Pr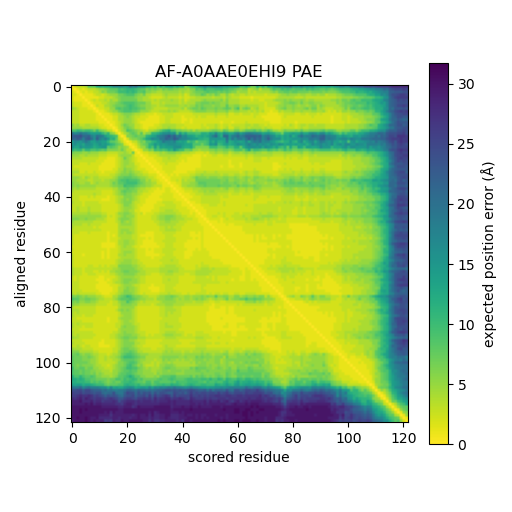otein AF-A0AAE0EHI9-F1 (afdb_monomer)

pLDDT: mean 86.6, std 14.4, range [37.97, 98.31]

Organism: NCBI:txid43782

Structure (mmCIF, N/CA/C/O backbone):
data_AF-A0AAE0EHI9-F1
#
_entry.id   AF-A0AAE0EHI9-F1
#
loop_
_atom_site.group_PDB
_atom_site.id
_atom_site.type_symbol
_atom_site.label_atom_id
_atom_site.label_alt_id
_atom_site.label_comp_id
_atom_site.label_asym_id
_atom_site.label_entity_id
_atom_site.label_seq_id
_atom_site.pdbx_PDB_ins_code
_atom_site.Cartn_x
_atom_site.Cartn_y
_atom_site.Cartn_z
_atom_site.occupancy
_atom_site.B_iso_or_equiv
_atom_site.auth_seq_id
_atom_site.auth_comp_id
_atom_site.auth_asym_id
_atom_site.auth_atom_id
_atom_site.pdbx_PDB_model_num
ATOM 1 N N . MET A 1 1 ? -1.741 13.676 11.399 1.00 75.56 1 MET A N 1
ATOM 2 C CA . MET A 1 1 ? -1.379 12.341 10.872 1.00 75.56 1 MET A CA 1
ATOM 3 C C . MET A 1 1 ? -2.024 11.181 11.626 1.00 75.56 1 MET A C 1
ATOM 5 O O . MET A 1 1 ? -3.010 10.694 11.108 1.00 75.56 1 MET A O 1
ATOM 9 N N . ILE A 1 2 ? -1.576 10.745 12.818 1.00 83.00 2 ILE A N 1
ATOM 10 C CA . ILE A 1 2 ? -2.203 9.587 13.515 1.00 83.00 2 ILE A CA 1
ATOM 11 C C . ILE A 1 2 ? -3.674 9.843 13.871 1.00 83.00 2 ILE A C 1
ATOM 13 O O . ILE A 1 2 ? -4.517 8.983 13.646 1.00 83.00 2 ILE A O 1
ATOM 17 N N . ILE A 1 3 ? -3.993 11.031 14.396 1.00 85.25 3 ILE A N 1
ATOM 18 C CA . ILE A 1 3 ? -5.370 11.398 14.771 1.00 85.25 3 ILE A CA 1
ATOM 19 C C . ILE A 1 3 ? -6.273 11.454 13.531 1.00 85.25 3 ILE A C 1
ATOM 21 O O . ILE A 1 3 ? -7.354 10.875 13.527 1.00 85.25 3 ILE A O 1
ATOM 25 N N . GLU A 1 4 ? -5.801 12.100 12.463 1.00 85.38 4 GLU A N 1
ATOM 26 C CA . GLU A 1 4 ? -6.530 12.209 11.193 1.00 85.38 4 GLU A CA 1
ATOM 27 C C . GLU A 1 4 ? -6.733 10.840 10.548 1.00 85.38 4 GLU A C 1
ATOM 29 O O . GLU A 1 4 ? -7.850 10.493 10.190 1.00 85.38 4 GLU A O 1
ATOM 34 N N . TYR A 1 5 ? -5.686 10.020 10.461 1.00 90.12 5 TYR A N 1
ATOM 35 C CA . TYR A 1 5 ? -5.815 8.654 9.969 1.00 90.12 5 TYR A CA 1
ATOM 36 C C . TYR A 1 5 ? -6.790 7.855 10.843 1.00 90.12 5 TYR A C 1
ATOM 38 O O . TYR A 1 5 ? -7.685 7.195 10.334 1.00 90.12 5 TYR A O 1
ATOM 46 N N . GLY A 1 6 ? -6.722 8.002 12.168 1.00 88.75 6 GLY A N 1
ATOM 47 C CA . GLY A 1 6 ? -7.683 7.406 13.093 1.00 88.75 6 GLY A CA 1
ATOM 48 C C . GLY A 1 6 ? -9.145 7.735 12.765 1.00 88.75 6 GLY A C 1
ATOM 49 O O . GLY A 1 6 ? -10.008 6.885 12.982 1.00 88.75 6 GLY A O 1
ATOM 50 N N . GLN A 1 7 ? -9.422 8.911 12.205 1.00 87.25 7 GLN A N 1
ATOM 51 C CA . GLN A 1 7 ? -10.760 9.345 11.797 1.00 87.25 7 GLN A CA 1
ATOM 52 C C . GLN A 1 7 ? -11.104 9.005 10.339 1.00 87.25 7 GLN A C 1
ATOM 54 O O . GLN A 1 7 ? -12.279 8.829 10.042 1.00 87.25 7 GLN A O 1
ATOM 59 N N . PHE A 1 8 ? -10.107 8.893 9.455 1.00 86.75 8 PHE A N 1
ATOM 60 C CA . PHE A 1 8 ? -10.295 8.820 7.997 1.00 86.75 8 PHE A CA 1
ATOM 61 C C . PHE A 1 8 ? -9.565 7.641 7.322 1.00 86.75 8 PHE A C 1
ATOM 63 O O . PHE A 1 8 ? -9.241 7.689 6.139 1.00 86.75 8 PHE A O 1
ATOM 70 N N . TYR A 1 9 ? -9.290 6.571 8.067 1.00 86.75 9 TYR A N 1
ATOM 71 C CA . TYR A 1 9 ? -8.649 5.341 7.580 1.00 86.75 9 TYR A CA 1
ATOM 72 C C . TYR A 1 9 ? -9.522 4.493 6.638 1.00 86.75 9 TYR A C 1
ATOM 74 O O . TYR A 1 9 ? -9.044 3.490 6.117 1.00 86.75 9 TYR A O 1
ATOM 82 N N . ASP A 1 10 ? -10.799 4.828 6.434 1.00 90.19 10 ASP A N 1
ATOM 83 C CA . ASP A 1 10 ? -11.723 3.977 5.673 1.00 90.19 10 ASP A CA 1
ATOM 84 C C . ASP A 1 10 ? -11.240 3.711 4.243 1.00 90.19 10 ASP A C 1
ATOM 86 O O . ASP A 1 10 ? -11.352 2.592 3.741 1.00 90.19 10 ASP A O 1
ATOM 90 N N . VAL A 1 11 ? -10.679 4.736 3.602 1.00 92.31 11 VAL A N 1
ATOM 91 C CA . VAL A 1 11 ? -10.178 4.664 2.233 1.00 92.31 11 VAL A CA 1
ATOM 92 C C . VAL A 1 11 ? -8.762 5.208 2.174 1.00 92.31 11 VAL A C 1
ATOM 94 O O . VAL A 1 11 ? -8.512 6.374 2.486 1.00 92.31 11 VAL A O 1
ATOM 97 N N . LEU A 1 12 ? -7.851 4.362 1.707 1.00 95.31 12 LEU A N 1
ATOM 98 C CA . LEU A 1 12 ? -6.451 4.691 1.504 1.00 95.31 12 LEU A CA 1
ATOM 99 C C . LEU A 1 12 ? -6.079 4.457 0.040 1.00 95.31 12 LEU A C 1
ATOM 101 O O . LEU A 1 12 ? -6.431 3.439 -0.542 1.00 95.31 12 LEU A O 1
ATOM 105 N N . SER A 1 13 ? -5.356 5.387 -0.562 1.00 95.31 13 SER A N 1
ATOM 106 C CA . SER A 1 13 ? -4.672 5.192 -1.834 1.00 95.31 13 SER A CA 1
ATOM 107 C C . SER A 1 13 ? -3.186 5.049 -1.550 1.00 95.31 13 SER A C 1
ATOM 109 O O . SER A 1 13 ? -2.616 5.824 -0.781 1.00 95.31 13 SER A O 1
ATOM 111 N N . PHE A 1 14 ? -2.565 4.063 -2.169 1.00 95.62 14 PHE A N 1
ATOM 112 C CA . PHE A 1 14 ? -1.140 3.814 -2.084 1.00 95.62 14 PHE A CA 1
ATOM 113 C C . PHE A 1 14 ? -0.571 3.722 -3.491 1.00 95.62 14 PHE A C 1
ATOM 115 O O . PHE A 1 14 ? -1.185 3.116 -4.366 1.00 95.62 14 PHE A O 1
ATOM 122 N N . ASP A 1 15 ? 0.573 4.355 -3.699 1.00 92.81 15 ASP A N 1
ATOM 123 C CA . ASP A 1 15 ? 1.252 4.343 -4.986 1.00 92.81 15 ASP A CA 1
ATOM 124 C C . ASP A 1 15 ? 2.763 4.419 -4.788 1.00 92.81 15 ASP A C 1
ATOM 126 O O . ASP A 1 15 ? 3.238 5.086 -3.857 1.00 92.81 15 ASP A O 1
ATOM 130 N N . THR A 1 16 ? 3.510 3.765 -5.672 1.00 91.88 16 THR A N 1
ATOM 131 C CA . THR A 1 16 ? 4.954 3.946 -5.785 1.00 91.88 16 THR A CA 1
ATOM 132 C C . THR A 1 16 ? 5.271 4.728 -7.045 1.00 91.88 16 THR A C 1
ATOM 134 O O . THR A 1 16 ? 4.840 4.439 -8.154 1.00 91.88 16 THR A O 1
ATOM 137 N N . THR A 1 17 ? 6.064 5.775 -6.872 1.00 83.75 17 THR A N 1
ATOM 138 C CA . THR A 1 17 ? 6.548 6.581 -7.985 1.00 83.75 17 THR A CA 1
ATOM 139 C C . THR A 1 17 ? 7.986 6.184 -8.281 1.00 83.75 17 THR A C 1
ATOM 141 O O . THR A 1 17 ? 8.877 6.286 -7.433 1.00 83.75 17 THR A O 1
ATOM 144 N N . TYR A 1 18 ? 8.208 5.686 -9.496 1.00 66.31 18 TYR A N 1
ATOM 145 C CA . TYR A 1 18 ? 9.517 5.236 -9.955 1.00 66.31 18 TYR A CA 1
ATOM 146 C C . TYR A 1 18 ? 10.395 6.426 -10.397 1.00 66.31 18 TYR A C 1
ATOM 148 O O . TYR A 1 18 ? 9.919 7.358 -11.048 1.00 66.31 18 TYR A O 1
ATOM 156 N N . LYS A 1 19 ? 11.707 6.353 -10.114 1.00 62.00 19 LYS A N 1
ATOM 157 C CA . LYS A 1 19 ? 12.780 7.242 -10.629 1.00 62.00 19 LYS A CA 1
ATOM 158 C C . LYS A 1 19 ? 12.817 8.697 -10.138 1.00 62.00 19 LYS A C 1
ATOM 160 O O . LYS A 1 19 ? 13.070 9.607 -10.929 1.00 62.00 19 LYS A O 1
ATOM 165 N N . ILE A 1 20 ? 12.651 8.954 -8.843 1.00 62.97 20 ILE A N 1
ATOM 166 C CA . ILE A 1 20 ? 12.826 10.332 -8.333 1.00 62.97 20 ILE A CA 1
ATOM 167 C C . ILE A 1 20 ? 14.313 10.705 -8.161 1.00 62.97 20 ILE A C 1
ATOM 169 O O . ILE A 1 20 ? 14.671 11.882 -8.184 1.00 62.97 20 ILE A O 1
ATOM 173 N N . ASN A 1 21 ? 15.208 9.723 -8.007 1.00 64.19 21 ASN A N 1
ATOM 174 C CA . ASN A 1 21 ? 16.628 9.959 -7.737 1.00 64.19 21 ASN A CA 1
ATOM 175 C C . ASN A 1 21 ? 17.559 9.233 -8.728 1.00 64.19 21 ASN A C 1
ATOM 177 O O . ASN A 1 21 ? 17.133 8.370 -9.493 1.00 64.19 21 ASN A O 1
ATOM 181 N N . LYS A 1 22 ? 18.853 9.594 -8.712 1.00 72.25 22 LYS A N 1
ATOM 182 C CA . LYS A 1 22 ? 19.892 8.996 -9.580 1.00 72.25 22 LYS A CA 1
ATOM 183 C C . LYS A 1 22 ? 20.032 7.480 -9.400 1.00 72.25 22 LYS A C 1
ATOM 185 O O . LYS A 1 22 ? 20.453 6.798 -10.326 1.00 72.25 22 LYS A O 1
ATOM 190 N N . GLU A 1 23 ? 19.640 6.988 -8.230 1.00 72.88 23 GLU A N 1
ATOM 191 C CA . GLU A 1 23 ? 19.704 5.581 -7.834 1.00 72.88 23 GLU A CA 1
ATOM 192 C C . GLU A 1 23 ? 18.448 4.788 -8.244 1.00 72.88 23 GLU A C 1
ATOM 194 O O . GLU A 1 23 ? 18.379 3.584 -8.022 1.00 72.88 23 GLU A O 1
ATOM 199 N N . ASN A 1 24 ? 17.460 5.441 -8.872 1.00 77.75 24 ASN A N 1
ATOM 200 C CA . ASN A 1 24 ? 16.174 4.869 -9.287 1.00 77.75 24 ASN A CA 1
ATOM 201 C C . ASN A 1 24 ? 15.368 4.204 -8.157 1.00 77.75 24 ASN A C 1
ATOM 203 O O . ASN A 1 24 ? 14.614 3.265 -8.409 1.00 77.75 24 ASN A O 1
ATOM 207 N N . TRP A 1 25 ? 15.488 4.702 -6.928 1.00 88.06 25 TRP A N 1
ATOM 208 C CA . TRP A 1 25 ? 14.733 4.184 -5.789 1.00 88.06 25 TRP A CA 1
ATOM 209 C C . TRP A 1 25 ? 13.249 4.564 -5.866 1.00 88.06 25 TRP A C 1
ATOM 211 O O . TRP A 1 25 ? 12.939 5.738 -6.119 1.00 88.06 25 TRP A O 1
ATOM 221 N N . PRO A 1 26 ? 12.332 3.605 -5.638 1.00 90.31 26 PRO A N 1
ATOM 222 C CA . PRO A 1 26 ? 10.907 3.886 -5.557 1.00 90.31 26 PRO A CA 1
ATOM 223 C C . PRO A 1 26 ? 10.578 4.774 -4.359 1.00 90.31 26 PRO A C 1
ATOM 225 O O . PRO A 1 26 ? 11.080 4.575 -3.248 1.00 90.31 26 PRO A O 1
ATOM 228 N N . PHE A 1 27 ? 9.689 5.740 -4.566 1.00 92.25 27 PHE A N 1
ATOM 229 C CA . PHE A 1 27 ? 9.112 6.522 -3.480 1.00 92.25 27 PHE A CA 1
ATOM 230 C C . PHE A 1 27 ? 7.634 6.188 -3.330 1.00 92.25 27 PHE A C 1
ATOM 232 O O . PHE A 1 27 ? 6.825 6.448 -4.222 1.00 92.25 27 PHE A O 1
ATOM 239 N N . ALA A 1 28 ? 7.304 5.608 -2.187 1.00 94.19 28 ALA A N 1
ATOM 240 C CA . ALA A 1 28 ? 5.980 5.151 -1.833 1.00 94.19 28 ALA A CA 1
ATOM 241 C C . ALA A 1 28 ? 5.219 6.235 -1.068 1.00 94.19 28 ALA A C 1
ATOM 243 O O . ALA A 1 28 ? 5.751 6.830 -0.123 1.00 94.19 28 ALA A O 1
ATOM 244 N N . VAL A 1 29 ? 3.964 6.475 -1.439 1.00 95.19 29 VAL A N 1
ATOM 245 C CA . VAL A 1 29 ? 3.122 7.504 -0.821 1.00 95.19 29 VAL A CA 1
ATOM 246 C C . VAL A 1 29 ? 1.782 6.913 -0.412 1.00 95.19 29 VAL A C 1
ATOM 248 O O . VAL A 1 29 ? 1.103 6.254 -1.192 1.00 95.19 29 VAL A O 1
ATOM 251 N N . PHE A 1 30 ? 1.389 7.194 0.828 1.00 95.44 30 PHE A N 1
ATOM 252 C CA . PHE A 1 30 ? 0.096 6.845 1.401 1.00 95.44 30 PHE A CA 1
ATOM 253 C C . PHE A 1 30 ? -0.773 8.093 1.459 1.00 95.44 30 PHE A C 1
ATOM 255 O O . PHE A 1 30 ? -0.427 9.068 2.132 1.00 95.44 30 PHE A O 1
ATOM 262 N N . VAL A 1 31 ? -1.908 8.060 0.774 1.00 94.31 31 VAL A N 1
ATOM 263 C CA . VAL A 1 31 ? -2.785 9.210 0.562 1.00 94.31 31 VAL A CA 1
ATOM 264 C C . VAL A 1 31 ? -4.213 8.853 0.945 1.00 94.31 31 VAL A C 1
ATOM 266 O O . VAL A 1 31 ? -4.709 7.795 0.583 1.00 94.31 31 VAL A O 1
ATOM 269 N N . GLY A 1 32 ? -4.909 9.742 1.640 1.00 93.38 32 GLY A N 1
ATOM 270 C CA . GLY A 1 32 ? -6.339 9.614 1.900 1.00 93.38 32 GLY A CA 1
ATOM 271 C C . GLY A 1 32 ? -7.097 10.906 1.644 1.00 93.38 32 GLY A C 1
ATOM 272 O O . GLY A 1 32 ? -6.607 11.828 0.985 1.00 93.38 32 GLY A O 1
ATOM 273 N N . ARG A 1 33 ? -8.314 10.964 2.182 1.00 90.12 33 ARG A N 1
ATOM 274 C CA . ARG A 1 33 ? -9.188 12.138 2.142 1.00 90.12 33 ARG A CA 1
ATOM 275 C C . ARG A 1 33 ? -9.526 12.580 3.558 1.00 90.12 33 ARG A C 1
ATOM 277 O O . ARG A 1 33 ? -9.750 11.735 4.417 1.00 90.12 33 ARG A O 1
ATOM 284 N N . ASN A 1 34 ? -9.597 13.885 3.797 1.00 86.12 34 ASN A N 1
ATOM 285 C CA . ASN A 1 34 ? -10.141 14.419 5.047 1.00 86.12 34 ASN A CA 1
ATOM 286 C C . ASN A 1 34 ? -11.653 14.708 4.928 1.00 86.12 34 ASN A C 1
ATOM 288 O O . ASN A 1 34 ? -12.271 14.508 3.881 1.00 86.12 34 ASN A O 1
ATOM 292 N N . HIS A 1 35 ? -12.245 15.230 6.004 1.00 84.19 35 HIS A N 1
ATOM 293 C CA . HIS A 1 35 ? -13.651 15.649 6.056 1.00 84.19 35 HIS A CA 1
ATOM 294 C C . HIS A 1 35 ? -14.061 16.725 5.031 1.00 84.19 35 HIS A C 1
ATOM 296 O O . HIS A 1 35 ? -15.238 16.824 4.691 1.00 84.19 35 HIS A O 1
ATOM 302 N N . HIS A 1 36 ? -13.114 17.509 4.516 1.00 89.00 36 HIS A N 1
ATOM 303 C CA . HIS A 1 36 ? -13.338 18.491 3.454 1.00 89.00 36 HIS A CA 1
ATOM 304 C C . HIS A 1 36 ? -13.173 17.898 2.047 1.00 89.00 36 HIS A C 1
ATOM 306 O O . HIS A 1 36 ? -13.214 18.632 1.065 1.00 89.00 36 HIS A O 1
ATOM 312 N N . GLN A 1 37 ? -13.009 16.573 1.937 1.00 84.56 37 GLN A N 1
ATOM 313 C CA . GLN A 1 37 ? -12.711 15.858 0.690 1.00 84.56 37 GLN A CA 1
ATOM 314 C C . GLN A 1 37 ? -11.369 16.262 0.062 1.00 84.56 37 GLN A C 1
ATOM 316 O O . GLN A 1 37 ? -11.102 15.976 -1.108 1.00 84.56 37 GLN A O 1
ATOM 321 N N . GLU A 1 38 ? -10.491 16.884 0.843 1.00 88.75 38 GLU A N 1
ATOM 322 C CA . GLU A 1 38 ? -9.160 17.266 0.400 1.00 88.75 38 GLU A CA 1
ATOM 323 C C . GLU A 1 38 ? -8.224 16.067 0.489 1.00 88.75 38 GLU A C 1
ATOM 325 O O . GLU A 1 38 ? -8.349 15.206 1.362 1.00 88.75 38 GLU A O 1
ATOM 330 N N . THR A 1 39 ? -7.272 16.011 -0.436 1.00 90.38 39 THR A N 1
ATOM 331 C CA . THR A 1 39 ? -6.217 15.001 -0.433 1.00 90.38 39 THR A CA 1
ATOM 332 C C . THR A 1 39 ? -5.258 15.249 0.726 1.00 90.38 39 THR A C 1
ATOM 334 O O . THR A 1 39 ? -4.694 16.336 0.835 1.00 90.38 39 THR A O 1
ATOM 337 N N . VAL A 1 40 ? -5.016 14.230 1.547 1.00 91.56 40 VAL A N 1
ATOM 338 C CA . VAL A 1 40 ? -4.043 14.288 2.646 1.00 91.56 40 VAL A CA 1
ATOM 339 C C . VAL A 1 40 ? -3.014 13.186 2.474 1.00 91.56 40 VAL A C 1
ATOM 341 O O . VAL A 1 40 ? -3.365 12.026 2.274 1.00 91.56 40 VAL A O 1
ATOM 344 N N . ILE A 1 41 ? -1.734 13.540 2.579 1.00 93.19 41 ILE A N 1
ATOM 345 C CA . ILE A 1 41 ? -0.643 12.566 2.603 1.00 93.19 41 ILE A CA 1
ATOM 346 C C . ILE A 1 41 ? -0.481 12.080 4.041 1.00 93.19 41 ILE A C 1
ATOM 348 O O . ILE A 1 41 ? -0.102 12.842 4.930 1.00 93.19 41 ILE A O 1
ATOM 352 N N . PHE A 1 42 ? -0.763 10.802 4.267 1.00 92.88 42 PHE A N 1
ATOM 353 C CA . PHE A 1 42 ? -0.592 10.167 5.565 1.00 92.88 42 PHE A CA 1
ATOM 354 C C . PHE A 1 42 ? 0.818 9.661 5.797 1.00 92.88 42 PHE A C 1
ATOM 356 O O . PHE A 1 42 ? 1.203 9.559 6.947 1.00 92.88 42 PHE A O 1
ATOM 363 N N . LYS A 1 43 ? 1.583 9.280 4.774 1.00 93.75 43 LYS A N 1
ATOM 364 C CA . LYS A 1 43 ? 2.985 8.869 4.947 1.00 93.75 43 LYS A CA 1
ATOM 365 C C . LYS A 1 43 ? 3.703 8.870 3.602 1.00 93.75 43 LYS A C 1
ATOM 367 O O . LYS A 1 43 ? 3.079 8.643 2.572 1.00 93.75 43 LYS A O 1
ATOM 372 N N . GLY A 1 44 ? 5.012 9.080 3.634 1.00 93.69 44 GLY A N 1
ATOM 373 C CA . GLY A 1 44 ? 5.912 8.805 2.518 1.00 93.69 44 GLY A CA 1
ATOM 374 C C . GLY A 1 44 ? 7.038 7.883 2.976 1.00 93.69 44 GLY A C 1
ATOM 375 O O . GLY A 1 44 ? 7.448 7.949 4.138 1.00 93.69 44 GLY A O 1
ATOM 376 N N . ALA A 1 45 ? 7.522 7.023 2.087 1.00 93.56 45 ALA A N 1
ATOM 377 C CA . ALA A 1 45 ? 8.654 6.145 2.347 1.00 93.56 45 ALA A CA 1
ATOM 378 C C . ALA A 1 45 ? 9.517 5.996 1.095 1.00 93.56 45 ALA A C 1
ATOM 380 O O . ALA A 1 45 ? 9.009 5.837 -0.009 1.00 93.56 45 ALA A O 1
ATOM 381 N N . LEU A 1 46 ? 10.833 6.033 1.279 1.00 92.50 46 LEU A N 1
ATOM 382 C CA . LEU A 1 46 ? 11.786 5.714 0.226 1.00 92.50 46 LEU A CA 1
ATOM 383 C C . LEU A 1 46 ? 12.132 4.230 0.339 1.00 92.50 46 LEU A C 1
ATOM 385 O O . LEU A 1 46 ? 12.531 3.777 1.412 1.00 92.50 46 LEU A O 1
ATOM 389 N N . MET A 1 47 ? 11.941 3.489 -0.743 1.00 91.69 47 MET A N 1
ATOM 390 C CA . MET A 1 47 ? 12.178 2.051 -0.813 1.00 91.69 47 MET A CA 1
ATOM 391 C C . MET A 1 47 ? 13.423 1.767 -1.646 1.00 91.69 47 MET A C 1
ATOM 393 O O . MET A 1 47 ? 13.819 2.582 -2.473 1.00 91.69 47 MET A O 1
ATOM 397 N N . TYR A 1 48 ? 14.046 0.611 -1.431 1.00 89.00 48 TYR A N 1
ATOM 398 C CA . TYR A 1 48 ? 15.169 0.176 -2.261 1.00 89.00 48 TYR A CA 1
ATOM 399 C C . TYR A 1 48 ? 14.688 -0.505 -3.549 1.00 89.00 48 TYR A C 1
ATOM 401 O O . TYR A 1 48 ? 15.206 -0.229 -4.629 1.00 89.00 48 TYR A O 1
ATOM 409 N N . ASP A 1 49 ? 13.668 -1.356 -3.431 1.00 91.19 49 ASP A N 1
ATOM 410 C CA . ASP A 1 49 ? 13.059 -2.109 -4.523 1.00 91.19 49 ASP A CA 1
ATOM 411 C C . ASP A 1 49 ? 11.544 -2.279 -4.314 1.00 91.19 49 ASP A C 1
ATOM 413 O O . ASP A 1 49 ? 11.003 -1.913 -3.270 1.00 91.19 49 ASP A O 1
ATOM 417 N N . GLU A 1 50 ? 10.866 -2.825 -5.325 1.00 92.69 50 GLU A N 1
ATOM 418 C CA . GLU A 1 50 ? 9.422 -3.111 -5.330 1.00 92.69 50 GLU A CA 1
ATOM 419 C C . GLU A 1 50 ? 9.178 -4.626 -5.221 1.00 92.69 50 GLU A C 1
ATOM 421 O O . GLU A 1 50 ? 8.475 -5.237 -6.023 1.00 92.69 50 GLU A O 1
ATOM 426 N N . THR A 1 51 ? 9.832 -5.276 -4.254 1.00 95.31 51 THR A N 1
ATOM 427 C CA . THR A 1 51 ? 9.620 -6.705 -3.967 1.00 95.31 51 THR A CA 1
ATOM 428 C C . THR A 1 51 ? 8.491 -6.924 -2.959 1.00 95.31 51 THR A C 1
ATOM 430 O O . THR A 1 51 ? 8.124 -6.023 -2.202 1.00 95.31 51 THR A O 1
ATOM 433 N N . ILE A 1 52 ? 7.953 -8.151 -2.906 1.00 97.56 52 ILE A N 1
ATOM 434 C CA . ILE A 1 52 ? 6.912 -8.527 -1.931 1.00 97.56 52 ILE A CA 1
ATOM 435 C C . ILE A 1 52 ? 7.394 -8.249 -0.504 1.00 97.56 52 ILE A C 1
ATOM 437 O O . ILE A 1 52 ? 6.669 -7.626 0.264 1.00 97.56 52 ILE A O 1
ATOM 441 N N . ASP A 1 53 ? 8.616 -8.665 -0.168 1.00 97.75 53 ASP A N 1
ATOM 442 C CA . ASP A 1 53 ? 9.1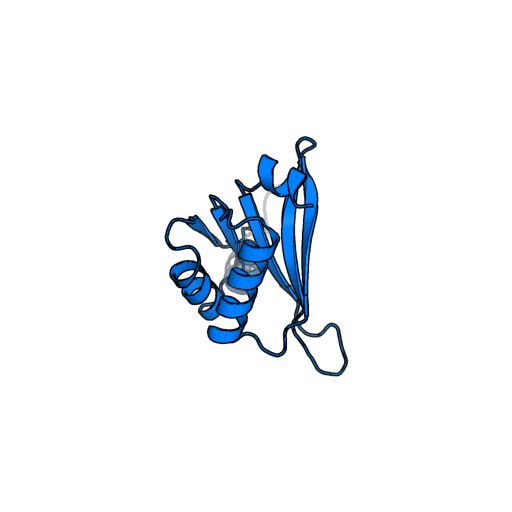73 -8.511 1.179 1.00 97.75 53 ASP A CA 1
ATOM 443 C C . ASP A 1 53 ? 9.335 -7.030 1.558 1.00 97.75 53 ASP A C 1
ATOM 445 O O . ASP A 1 53 ? 8.985 -6.632 2.672 1.00 97.75 53 ASP A O 1
ATOM 449 N N . SER A 1 54 ? 9.77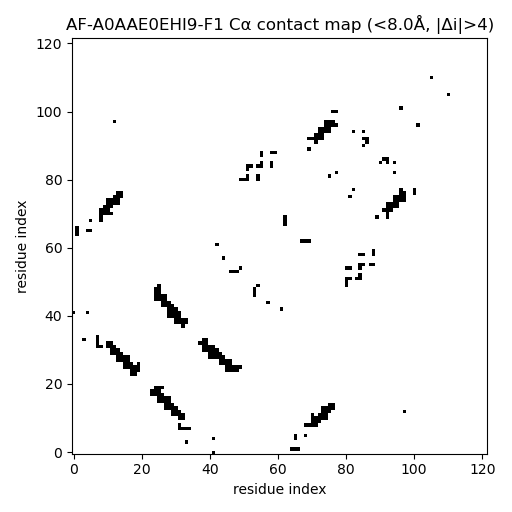6 -6.190 0.615 1.00 96.62 54 SER A N 1
ATOM 450 C CA . SER A 1 54 ? 9.861 -4.739 0.813 1.00 96.62 54 SER A CA 1
ATOM 451 C C . SER A 1 54 ? 8.490 -4.102 1.047 1.00 96.62 54 SER A C 1
ATOM 453 O O . SER A 1 54 ? 8.352 -3.251 1.930 1.00 96.62 54 SER A O 1
ATOM 455 N N . PHE A 1 55 ? 7.456 -4.524 0.312 1.00 97.44 55 PHE A N 1
ATOM 456 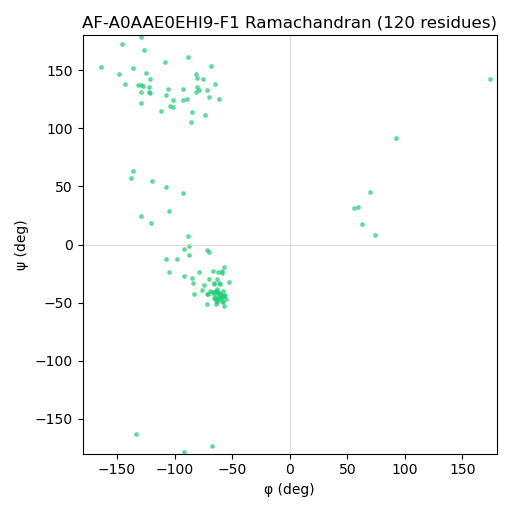C CA . PHE A 1 55 ? 6.088 -4.052 0.543 1.00 97.44 55 PHE A CA 1
ATOM 457 C C . PHE A 1 55 ? 5.502 -4.559 1.862 1.00 97.44 55 PHE A C 1
ATOM 459 O O . PHE A 1 55 ? 4.860 -3.780 2.566 1.00 97.44 55 PHE A O 1
ATOM 466 N N . VAL A 1 56 ? 5.746 -5.819 2.238 1.00 98.31 56 VAL A N 1
ATOM 467 C CA . VAL A 1 56 ? 5.331 -6.370 3.539 1.00 98.31 56 VAL A CA 1
ATOM 468 C C . VAL A 1 56 ? 5.921 -5.526 4.663 1.00 98.31 56 VAL A C 1
ATOM 470 O O . VAL A 1 56 ? 5.172 -4.984 5.478 1.00 98.31 56 VAL A O 1
ATOM 473 N N . TRP A 1 57 ? 7.239 -5.316 4.641 1.00 97.81 57 TRP A N 1
ATOM 474 C CA . TRP A 1 57 ? 7.920 -4.478 5.624 1.00 97.81 57 TRP A CA 1
ATOM 475 C C . TRP A 1 57 ? 7.340 -3.059 5.669 1.00 97.81 57 TRP A C 1
ATOM 477 O O . TRP A 1 57 ? 7.100 -2.505 6.749 1.00 97.81 57 TRP A O 1
ATOM 487 N N . LEU A 1 58 ? 7.082 -2.461 4.503 1.00 97.69 58 LEU A N 1
ATOM 488 C CA . LEU A 1 58 ? 6.535 -1.114 4.416 1.00 97.69 58 LEU A CA 1
ATOM 489 C C . LEU A 1 58 ? 5.128 -1.027 5.024 1.00 97.69 58 LEU A C 1
ATOM 491 O O . LEU A 1 58 ? 4.860 -0.103 5.800 1.00 97.69 58 LEU A O 1
ATOM 495 N N . PHE A 1 59 ? 4.236 -1.964 4.693 1.00 97.88 59 PHE A N 1
ATOM 496 C CA . PHE A 1 59 ? 2.866 -1.977 5.203 1.00 97.88 59 PHE A CA 1
ATOM 497 C C . PHE A 1 59 ? 2.822 -2.264 6.705 1.00 97.88 59 PHE A C 1
ATOM 499 O O . PHE A 1 59 ? 2.107 -1.569 7.427 1.00 97.88 59 PHE A O 1
ATOM 506 N N . GLU A 1 60 ? 3.640 -3.187 7.213 1.00 98.12 60 GLU A N 1
ATOM 507 C CA . GLU A 1 60 ? 3.772 -3.418 8.657 1.00 98.12 60 GLU A CA 1
ATOM 508 C C . GLU A 1 60 ? 4.252 -2.155 9.381 1.00 98.12 60 GLU A C 1
ATOM 510 O O . GLU A 1 60 ? 3.659 -1.724 10.373 1.00 98.12 60 GLU A O 1
ATOM 515 N N . THR A 1 61 ? 5.277 -1.494 8.836 1.00 97.19 61 THR A N 1
ATOM 516 C CA . THR A 1 61 ? 5.827 -0.246 9.385 1.00 97.19 61 THR A CA 1
ATOM 517 C C . THR A 1 61 ? 4.817 0.904 9.309 1.00 97.19 61 THR A C 1
ATOM 519 O O . THR A 1 61 ? 4.790 1.797 10.164 1.00 97.19 61 THR A O 1
ATOM 522 N N . PHE A 1 62 ? 3.979 0.937 8.272 1.00 96.56 62 PHE A N 1
ATOM 523 C CA . PHE A 1 62 ? 2.868 1.876 8.167 1.00 96.56 62 PHE A CA 1
ATOM 524 C C . PHE A 1 62 ? 1.834 1.626 9.268 1.00 96.56 62 PHE A C 1
ATOM 526 O O . PHE A 1 62 ? 1.524 2.558 10.010 1.00 96.56 62 PHE A O 1
ATOM 533 N N . LEU A 1 63 ? 1.374 0.386 9.445 1.00 96.00 63 LEU A N 1
ATOM 534 C CA . LEU A 1 63 ? 0.398 0.038 10.478 1.00 96.00 63 LEU A CA 1
ATOM 535 C C . LEU A 1 63 ? 0.916 0.325 11.880 1.00 96.00 63 LEU A C 1
ATOM 537 O O . LEU A 1 63 ? 0.201 0.937 12.669 1.00 96.00 63 LEU A O 1
ATOM 541 N N . GLN A 1 64 ? 2.159 -0.043 12.188 1.00 95.94 64 GLN A N 1
ATOM 542 C CA . GLN A 1 64 ? 2.777 0.265 13.480 1.00 95.94 64 GLN A CA 1
ATOM 543 C C . GLN A 1 64 ? 2.775 1.775 13.756 1.00 95.94 64 GLN A C 1
ATOM 545 O O . GLN A 1 64 ? 2.387 2.207 14.841 1.00 95.94 64 GLN A O 1
ATOM 550 N N . ALA A 1 65 ? 3.121 2.587 12.751 1.00 93.94 65 ALA A N 1
ATOM 551 C CA . ALA A 1 65 ? 3.070 4.044 12.858 1.00 93.94 65 ALA A CA 1
ATOM 552 C C . ALA A 1 65 ? 1.636 4.593 12.992 1.00 93.94 65 ALA A C 1
ATOM 554 O O . ALA A 1 65 ? 1.458 5.685 13.522 1.00 93.94 65 ALA A O 1
ATOM 555 N N . MET A 1 66 ? 0.628 3.843 12.543 1.00 94.06 66 MET A N 1
ATOM 556 C CA . MET A 1 66 ? -0.795 4.196 12.578 1.00 94.06 66 MET A CA 1
ATOM 557 C C . MET A 1 66 ? -1.579 3.439 13.663 1.00 94.06 66 MET A C 1
ATOM 559 O O . MET A 1 66 ? -2.775 3.178 13.519 1.00 94.06 66 MET A O 1
ATOM 563 N N . SER A 1 67 ? -0.909 3.073 14.760 1.00 93.38 67 SER A N 1
ATOM 564 C CA . SER A 1 67 ? -1.520 2.402 15.921 1.00 93.38 67 SER A CA 1
ATOM 565 C C . SER A 1 67 ? -2.191 1.058 15.592 1.00 93.38 67 SER A C 1
ATOM 567 O O . SER A 1 67 ? -3.185 0.685 16.209 1.00 93.38 67 SER A O 1
ATOM 569 N N . GLY A 1 68 ? -1.658 0.333 14.607 1.00 93.94 68 GLY A N 1
ATOM 570 C CA . GLY A 1 68 ? -2.137 -0.979 14.166 1.00 93.94 68 GLY A CA 1
ATOM 571 C C . GLY A 1 68 ? -3.437 -0.942 13.360 1.00 93.94 68 GLY A C 1
ATOM 572 O O . GLY A 1 68 ? -4.023 -1.989 13.095 1.00 93.94 68 GLY A O 1
ATOM 573 N N . LYS A 1 69 ? -3.921 0.245 12.981 1.00 93.75 69 LYS A N 1
ATOM 574 C CA . LYS A 1 69 ? -5.225 0.400 12.340 1.00 93.75 69 LYS A CA 1
ATOM 575 C C . LYS A 1 69 ? -5.131 0.191 10.825 1.00 93.75 69 LYS A C 1
ATOM 577 O O . LYS A 1 69 ? -4.642 1.056 10.102 1.00 93.75 69 LYS A O 1
ATOM 582 N N . ALA A 1 70 ? -5.606 -0.952 10.339 1.00 96.06 70 ALA A N 1
ATOM 583 C CA . ALA A 1 70 ? -5.675 -1.241 8.906 1.00 96.06 70 ALA A CA 1
ATOM 584 C C . ALA A 1 70 ? -6.832 -0.482 8.233 1.00 96.06 70 ALA A C 1
ATOM 586 O O . ALA A 1 70 ? -7.891 -0.356 8.852 1.00 96.06 70 ALA A O 1
ATOM 587 N N . PRO A 1 71 ? -6.655 0.022 6.996 1.00 96.31 71 PRO A N 1
ATOM 588 C CA . PRO A 1 71 ? -7.723 0.684 6.262 1.00 96.31 71 PRO A CA 1
ATOM 589 C C . PRO A 1 71 ? -8.818 -0.311 5.868 1.00 96.31 71 PRO A C 1
ATOM 591 O O . PRO A 1 71 ? -8.549 -1.497 5.670 1.00 96.31 71 PRO A O 1
ATOM 594 N N . ASN A 1 72 ? -10.053 0.164 5.698 1.00 96.00 72 ASN A N 1
ATOM 595 C CA . ASN A 1 72 ? -11.138 -0.706 5.229 1.00 96.00 72 ASN A CA 1
ATOM 596 C C . ASN A 1 72 ? -10.950 -1.065 3.748 1.00 96.00 72 ASN A C 1
ATOM 598 O O . ASN A 1 72 ? -11.130 -2.216 3.355 1.00 96.00 72 ASN A O 1
ATOM 602 N N . THR A 1 73 ? -10.562 -0.090 2.924 1.00 96.44 73 THR A N 1
ATOM 603 C CA . THR A 1 73 ? -10.263 -0.273 1.498 1.00 96.44 73 THR A CA 1
ATOM 604 C C . THR A 1 73 ? -8.941 0.394 1.145 1.00 96.44 73 THR A C 1
ATOM 606 O O . THR A 1 73 ? -8.691 1.532 1.549 1.00 96.44 73 THR A O 1
ATOM 609 N N . ILE A 1 74 ? -8.122 -0.294 0.350 1.00 97.00 74 ILE A N 1
ATOM 610 C CA . ILE A 1 74 ? -6.892 0.251 -0.219 1.00 97.00 74 ILE A CA 1
ATOM 611 C C . ILE A 1 74 ? -6.930 0.198 -1.749 1.00 97.00 74 ILE A C 1
ATOM 613 O O . ILE A 1 74 ? -7.240 -0.839 -2.341 1.00 97.00 74 ILE A O 1
ATOM 617 N N . PHE A 1 75 ? -6.620 1.328 -2.378 1.00 96.06 75 PHE A N 1
ATOM 618 C CA . PHE A 1 75 ? -6.457 1.465 -3.819 1.00 96.06 75 PHE A CA 1
ATOM 619 C C . PHE A 1 75 ? -4.973 1.494 -4.164 1.00 96.06 75 PHE A C 1
ATOM 621 O O . PHE A 1 75 ? -4.255 2.346 -3.646 1.00 96.06 75 PHE A O 1
ATOM 628 N N . THR A 1 76 ? -4.527 0.605 -5.047 1.00 95.19 76 THR A N 1
ATOM 629 C CA . THR A 1 76 ? -3.151 0.608 -5.575 1.00 95.19 76 THR A CA 1
ATOM 630 C C . THR A 1 76 ? -3.149 0.546 -7.094 1.00 95.19 76 THR A C 1
ATOM 632 O O . THR A 1 76 ? -4.204 0.490 -7.730 1.00 95.19 76 THR A O 1
ATOM 635 N N . ASP A 1 77 ? -1.974 0.567 -7.704 1.00 88.44 77 ASP A N 1
ATOM 636 C CA . ASP A 1 77 ? -1.804 0.139 -9.088 1.00 88.44 77 ASP A CA 1
ATOM 637 C C . ASP A 1 77 ? -2.036 -1.384 -9.255 1.00 88.44 77 ASP A C 1
ATOM 639 O O . ASP A 1 77 ? -2.498 -2.079 -8.343 1.00 88.44 77 ASP A O 1
ATOM 643 N N . GLN A 1 78 ? -1.776 -1.893 -10.459 1.00 87.00 78 GLN A N 1
ATOM 644 C CA . GLN A 1 78 ? -1.930 -3.307 -10.805 1.00 87.00 78 GLN A CA 1
ATOM 645 C C . GLN A 1 78 ? -0.617 -4.089 -10.597 1.00 87.00 78 GLN A C 1
ATOM 647 O O . GLN A 1 78 ? -0.223 -4.873 -11.459 1.00 87.00 78 GLN A O 1
ATOM 652 N N . ASP A 1 79 ? 0.074 -3.856 -9.479 1.00 90.62 79 ASP A N 1
ATOM 653 C CA . ASP A 1 79 ? 1.291 -4.585 -9.121 1.00 90.62 79 ASP A CA 1
ATOM 654 C C . ASP A 1 79 ? 0.989 -5.866 -8.309 1.00 90.62 79 ASP A C 1
ATOM 656 O O . ASP A 1 79 ? 0.338 -5.855 -7.256 1.00 90.62 79 ASP A O 1
ATOM 660 N N . ASP A 1 80 ? 1.485 -7.004 -8.806 1.00 94.19 80 ASP A N 1
ATOM 661 C CA . ASP A 1 80 ? 1.289 -8.324 -8.192 1.00 94.19 80 ASP A CA 1
ATOM 662 C C . ASP A 1 80 ? 1.977 -8.459 -6.824 1.00 94.19 80 ASP A C 1
ATOM 664 O O . ASP A 1 80 ? 1.502 -9.205 -5.958 1.00 94.19 80 ASP A O 1
ATOM 668 N N . ALA A 1 81 ? 3.119 -7.796 -6.625 1.00 95.38 81 ALA A N 1
ATOM 669 C CA . ALA A 1 81 ? 3.847 -7.833 -5.366 1.00 95.38 81 ALA A CA 1
ATOM 670 C C . ALA A 1 81 ? 3.106 -7.039 -4.285 1.00 95.38 81 ALA A C 1
ATOM 672 O O . ALA A 1 81 ? 2.940 -7.549 -3.171 1.00 95.38 81 ALA A O 1
ATOM 673 N N . MET A 1 82 ? 2.569 -5.863 -4.627 1.00 95.62 82 MET A N 1
ATOM 674 C CA . MET A 1 82 ? 1.704 -5.083 -3.736 1.00 95.62 82 MET A CA 1
ATOM 675 C C . MET A 1 82 ? 0.467 -5.878 -3.318 1.00 95.62 82 MET A C 1
ATOM 677 O O . MET A 1 82 ? 0.174 -5.970 -2.125 1.00 95.62 82 MET A O 1
ATOM 681 N N . ALA A 1 83 ? -0.232 -6.500 -4.274 1.00 95.88 83 ALA A N 1
ATOM 682 C CA . ALA A 1 83 ? -1.437 -7.281 -3.994 1.00 95.88 83 ALA A CA 1
ATOM 683 C C . ALA A 1 83 ? -1.166 -8.426 -3.000 1.00 95.88 83 ALA A C 1
ATOM 685 O O . ALA A 1 83 ? -1.913 -8.621 -2.036 1.00 95.88 83 ALA A O 1
ATOM 686 N N . LYS A 1 84 ? -0.060 -9.158 -3.193 1.00 97.75 84 LYS A N 1
ATOM 687 C CA . LYS A 1 84 ? 0.362 -10.243 -2.290 1.00 97.75 84 LYS A CA 1
ATOM 688 C C . LYS A 1 84 ? 0.737 -9.722 -0.905 1.00 97.75 84 LYS A C 1
ATOM 690 O O . LYS A 1 84 ? 0.337 -10.322 0.091 1.00 97.75 84 LYS A O 1
ATOM 695 N N . ALA A 1 85 ? 1.464 -8.609 -0.834 1.00 98.00 85 ALA A N 1
ATOM 696 C CA . ALA A 1 85 ? 1.857 -8.002 0.432 1.00 98.00 85 ALA A CA 1
ATOM 697 C C . ALA A 1 85 ? 0.647 -7.477 1.224 1.00 98.00 85 ALA A C 1
ATOM 699 O O . ALA A 1 85 ? 0.560 -7.705 2.429 1.00 98.00 85 ALA A O 1
ATOM 700 N N . ILE A 1 86 ? -0.332 -6.850 0.560 1.00 97.62 86 ILE A N 1
ATOM 701 C CA . ILE A 1 86 ? -1.581 -6.397 1.195 1.00 97.62 86 ILE A CA 1
ATOM 702 C C . ILE A 1 86 ? -2.359 -7.584 1.756 1.00 97.62 86 ILE A C 1
ATOM 704 O O . ILE A 1 86 ? -2.768 -7.545 2.914 1.00 97.62 86 ILE A O 1
ATOM 708 N N . LEU A 1 87 ? -2.524 -8.654 0.971 1.00 97.56 87 LEU A N 1
ATOM 709 C CA . LEU A 1 87 ? -3.218 -9.860 1.425 1.00 97.56 87 LEU A CA 1
ATOM 710 C C . LEU A 1 87 ? -2.524 -10.500 2.637 1.00 97.56 87 LEU A C 1
ATOM 712 O O . LEU A 1 87 ? -3.196 -11.049 3.507 1.00 97.56 87 LEU A O 1
ATOM 716 N N . HIS A 1 88 ? -1.194 -10.420 2.700 1.00 98.00 88 HIS A N 1
ATOM 717 C CA . HIS A 1 88 ? -0.412 -10.937 3.818 1.00 98.00 88 HIS A CA 1
ATOM 718 C C . HIS A 1 88 ? -0.559 -10.085 5.089 1.00 98.00 88 HIS A C 1
ATOM 720 O O . HIS A 1 88 ? -0.862 -10.619 6.153 1.00 98.00 88 HIS A O 1
ATOM 726 N N . VAL A 1 89 ? -0.366 -8.766 4.984 1.00 98.12 89 VAL A N 1
ATOM 727 C CA . VAL A 1 89 ? -0.297 -7.858 6.145 1.00 98.12 89 VAL A CA 1
ATOM 728 C C . VAL A 1 89 ? -1.686 -7.423 6.626 1.00 98.12 89 VAL A C 1
ATOM 730 O O . VAL A 1 89 ? -1.901 -7.202 7.817 1.00 98.12 89 VAL A O 1
ATOM 733 N N . MET A 1 90 ? -2.644 -7.285 5.710 1.00 97.38 90 MET A N 1
ATOM 734 C CA . MET A 1 90 ? -3.979 -6.732 5.957 1.00 97.38 90 MET A CA 1
ATOM 735 C C . MET A 1 90 ? -5.067 -7.578 5.268 1.00 97.38 90 MET A C 1
ATOM 737 O O . MET A 1 90 ? -5.785 -7.076 4.402 1.00 97.38 90 MET A O 1
ATOM 741 N N . PRO A 1 91 ? -5.250 -8.857 5.650 1.00 97.19 91 PRO A N 1
ATOM 742 C CA . PRO A 1 91 ? -6.124 -9.796 4.933 1.00 97.19 91 PRO A CA 1
ATOM 743 C C . PRO A 1 91 ? -7.607 -9.389 4.902 1.00 97.19 91 PRO A C 1
ATOM 745 O O . PRO A 1 91 ? -8.347 -9.818 4.020 1.00 97.19 91 PRO A O 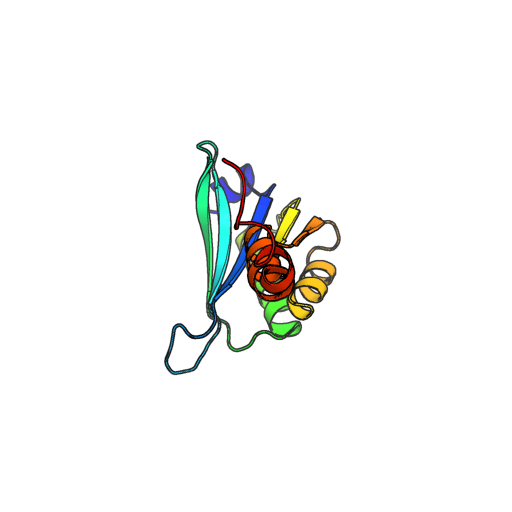1
ATOM 748 N N . SER A 1 92 ? -8.050 -8.569 5.858 1.00 97.19 92 SER A N 1
ATOM 749 C CA . SER A 1 92 ? -9.430 -8.068 5.932 1.00 97.19 92 SER A CA 1
ATOM 750 C C . SER A 1 92 ? -9.660 -6.778 5.136 1.00 97.19 92 SER A C 1
ATOM 752 O O . SER A 1 92 ? -10.803 -6.342 5.010 1.00 97.19 92 SER A O 1
ATOM 754 N N . THR A 1 93 ? -8.602 -6.141 4.629 1.00 97.44 93 THR A N 1
ATOM 755 C CA . THR A 1 93 ? -8.700 -4.912 3.838 1.00 97.44 93 THR A CA 1
ATOM 756 C C . THR A 1 93 ? -9.115 -5.246 2.410 1.00 97.44 93 THR A C 1
ATOM 758 O O . THR A 1 93 ? -8.532 -6.106 1.751 1.00 97.44 93 THR A O 1
ATOM 761 N N . TYR A 1 94 ? -10.097 -4.519 1.881 1.00 96.94 94 TYR A N 1
ATOM 762 C CA . TYR A 1 94 ? -10.482 -4.658 0.482 1.00 96.94 94 TYR A CA 1
ATOM 763 C C . TYR A 1 94 ? -9.437 -4.011 -0.425 1.00 96.94 94 TYR A C 1
ATOM 765 O O . TYR A 1 94 ? -9.316 -2.789 -0.479 1.00 96.94 94 TYR A O 1
ATOM 773 N N . HIS A 1 95 ? -8.712 -4.830 -1.182 1.00 96.31 95 HIS A N 1
ATOM 774 C CA . HIS A 1 95 ? -7.816 -4.353 -2.231 1.00 96.31 95 HIS A CA 1
ATOM 775 C C . HIS A 1 95 ? -8.597 -4.037 -3.512 1.00 96.31 95 HIS A C 1
ATOM 777 O O . HIS A 1 95 ? -9.451 -4.819 -3.952 1.00 96.31 95 HIS A O 1
ATOM 783 N N . ARG A 1 96 ? -8.358 -2.857 -4.085 1.00 95.56 96 ARG A N 1
ATOM 784 C CA . ARG A 1 96 ? -8.974 -2.378 -5.327 1.00 95.56 96 ARG A CA 1
ATOM 785 C C . ARG A 1 96 ? -7.921 -1.731 -6.219 1.00 95.56 96 ARG A C 1
ATOM 787 O O . ARG A 1 96 ? -6.948 -1.159 -5.740 1.00 95.56 96 ARG A O 1
ATOM 794 N N . ILE A 1 97 ? -8.157 -1.782 -7.525 1.00 92.50 97 ILE A N 1
ATOM 795 C CA . ILE A 1 97 ? -7.306 -1.108 -8.506 1.00 92.50 97 ILE A CA 1
ATOM 796 C C . ILE A 1 97 ? -7.698 0.371 -8.561 1.00 92.50 97 ILE A C 1
ATOM 798 O O . ILE A 1 97 ? -8.882 0.718 -8.590 1.00 92.50 97 ILE A O 1
ATOM 802 N N . CYS A 1 98 ? -6.701 1.247 -8.577 1.00 89.62 98 CYS A N 1
ATOM 803 C CA . CYS A 1 98 ? -6.863 2.680 -8.751 1.00 89.62 98 CYS A CA 1
ATOM 804 C C . CYS A 1 98 ? -7.503 2.973 -10.114 1.00 89.62 98 CY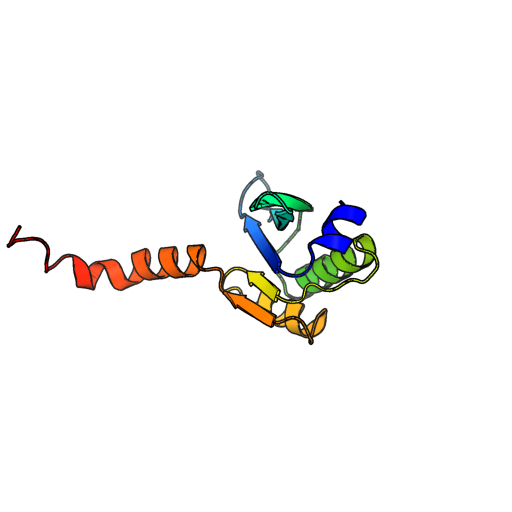S A C 1
ATOM 806 O O . CYS A 1 98 ? -6.991 2.583 -11.166 1.00 89.62 98 CYS A O 1
ATOM 808 N N . THR A 1 99 ? -8.617 3.704 -10.101 1.00 87.12 99 THR A N 1
ATOM 809 C CA . THR A 1 99 ? -9.368 4.042 -11.317 1.00 87.12 99 THR A CA 1
ATOM 810 C C . THR A 1 99 ? -8.543 4.870 -12.293 1.00 87.12 99 THR A C 1
ATOM 812 O O . THR A 1 99 ? -8.671 4.685 -13.499 1.00 87.12 99 THR A O 1
ATOM 815 N N . TRP A 1 100 ? -7.653 5.734 -11.794 1.00 86.50 100 TRP A N 1
ATOM 816 C CA . TRP A 1 100 ? -6.747 6.495 -12.648 1.00 86.50 100 TRP A CA 1
ATOM 817 C C . TRP A 1 100 ? -5.798 5.572 -13.416 1.00 86.50 100 TRP A C 1
ATOM 819 O O . TRP A 1 100 ? -5.723 5.673 -14.638 1.00 86.50 100 TRP A O 1
ATOM 829 N N . HIS A 1 101 ? -5.142 4.625 -12.738 1.00 84.62 101 HIS A N 1
ATOM 830 C CA . HIS A 1 101 ? -4.265 3.648 -13.390 1.00 84.62 101 HIS A CA 1
ATOM 831 C C . HIS A 1 101 ? -5.017 2.778 -14.399 1.00 84.62 101 HIS A C 1
ATOM 833 O O . HIS A 1 101 ? -4.529 2.582 -15.512 1.00 84.62 101 HIS A O 1
ATOM 839 N N . MET A 1 102 ? -6.229 2.337 -14.055 1.00 86.12 102 MET A N 1
ATOM 840 C CA . MET A 1 102 ? -7.104 1.601 -14.970 1.00 86.12 102 MET A CA 1
ATOM 841 C C . MET A 1 102 ? -7.402 2.416 -16.238 1.00 86.12 102 MET A C 1
ATOM 843 O O . MET A 1 102 ? -7.165 1.938 -17.342 1.00 86.12 102 MET A O 1
ATOM 847 N N . MET A 1 103 ? -7.804 3.684 -16.096 1.00 86.31 103 MET A N 1
ATOM 848 C CA . MET A 1 103 ? -8.062 4.570 -17.238 1.00 86.31 103 MET A CA 1
ATOM 849 C C . MET A 1 103 ? -6.808 4.822 -18.084 1.00 86.31 103 MET A C 1
ATOM 851 O O . MET A 1 103 ? -6.886 4.846 -19.310 1.00 86.31 103 MET A O 1
ATOM 855 N N . GLN A 1 104 ? -5.642 5.009 -17.456 1.00 85.69 104 GLN A N 1
ATOM 856 C CA . GLN A 1 104 ? -4.381 5.165 -18.187 1.00 85.69 104 GLN A CA 1
ATOM 857 C C . GLN A 1 104 ? -4.031 3.902 -18.978 1.00 85.69 104 GLN A C 1
ATOM 859 O O . GLN A 1 104 ? -3.529 3.995 -20.098 1.00 85.69 104 GLN A O 1
ATOM 864 N N . ASN A 1 105 ? -4.298 2.727 -18.410 1.00 84.44 105 ASN A N 1
ATOM 865 C CA . ASN A 1 105 ? -4.097 1.455 -19.084 1.00 84.44 105 ASN A CA 1
ATOM 866 C C . ASN A 1 105 ? -5.053 1.302 -20.279 1.00 84.44 105 ASN A C 1
ATOM 868 O O . ASN A 1 105 ? -4.608 1.013 -21.392 1.00 84.44 105 ASN A O 1
ATOM 872 N N . ASP A 1 106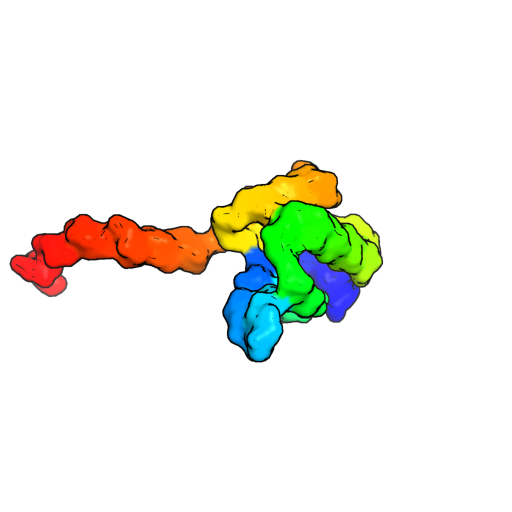 ? -6.337 1.609 -20.093 1.00 85.31 106 ASP A N 1
ATOM 873 C CA . ASP A 1 106 ? -7.339 1.576 -21.164 1.00 85.31 106 ASP A CA 1
ATOM 874 C C . ASP A 1 106 ? -6.967 2.525 -22.310 1.00 85.31 106 ASP A C 1
ATOM 876 O O . ASP A 1 106 ? -6.982 2.141 -23.480 1.00 85.31 106 ASP A O 1
ATOM 880 N N . LEU A 1 107 ? -6.526 3.747 -22.002 1.00 85.44 107 LEU A N 1
ATOM 881 C CA . LEU A 1 107 ? -6.047 4.690 -23.015 1.00 85.44 107 LEU A CA 1
ATOM 882 C C . LEU A 1 107 ? -4.797 4.191 -23.750 1.00 85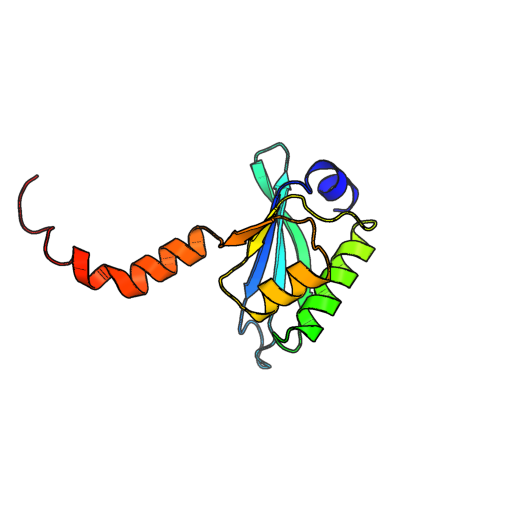.44 107 LEU A C 1
ATOM 884 O O . LEU A 1 107 ? -4.597 4.543 -24.909 1.00 85.44 107 LEU A O 1
ATOM 888 N N . LYS A 1 108 ? -3.934 3.383 -23.136 1.00 82.50 108 LYS A N 1
ATOM 889 C CA . LYS A 1 108 ? -2.756 2.837 -23.830 1.00 82.50 108 LYS A CA 1
ATOM 890 C C . LYS A 1 108 ? -3.121 1.696 -24.773 1.00 82.50 108 LYS A C 1
ATOM 892 O O . LYS A 1 108 ? -2.561 1.612 -25.864 1.00 82.50 108 LYS A O 1
ATOM 897 N N . HIS A 1 109 ? -4.054 0.838 -24.370 1.00 81.94 109 HIS A N 1
ATOM 898 C CA . HIS A 1 109 ? -4.309 -0.431 -25.055 1.00 81.94 109 HIS A CA 1
ATOM 899 C C . HIS A 1 109 ? -5.589 -0.445 -25.900 1.00 81.94 109 HIS A C 1
ATOM 901 O O . HIS A 1 109 ? -5.666 -1.194 -26.871 1.00 81.94 109 HIS A O 1
ATOM 907 N N . VAL A 1 110 ? -6.565 0.411 -25.592 1.00 79.69 110 VAL A N 1
ATOM 908 C CA . VAL A 1 110 ? -7.891 0.435 -26.236 1.00 79.69 110 VAL A CA 1
ATOM 909 C C . VAL A 1 110 ? -8.069 1.645 -27.169 1.00 79.69 110 VAL A C 1
ATOM 911 O O . VAL A 1 110 ? -8.951 1.636 -28.023 1.00 79.69 110 VAL A O 1
ATOM 914 N N . ASN A 1 111 ? -7.181 2.653 -27.129 1.00 60.91 111 ASN A N 1
ATOM 915 C CA . ASN A 1 111 ? -7.250 3.834 -28.019 1.00 60.91 111 ASN A CA 1
ATOM 916 C C . ASN A 1 111 ? -7.237 3.506 -29.526 1.00 60.91 111 ASN A C 1
ATOM 918 O O . ASN A 1 111 ? -7.625 4.337 -30.344 1.00 60.91 111 ASN A O 1
ATOM 922 N N . ILE A 1 112 ? -6.778 2.314 -29.917 1.00 59.12 112 ILE A N 1
ATOM 923 C CA . ILE A 1 112 ? -6.776 1.871 -31.318 1.00 59.12 112 ILE A CA 1
ATOM 924 C C . ILE A 1 112 ? -8.209 1.605 -31.814 1.00 59.12 112 ILE A C 1
ATOM 926 O O . ILE A 1 112 ? -8.488 1.829 -32.988 1.00 59.12 112 ILE A O 1
ATOM 930 N N . VAL A 1 113 ? -9.132 1.210 -30.930 1.00 59.88 113 VAL A N 1
ATOM 931 C CA . VAL A 1 113 ? -10.531 0.905 -31.282 1.00 59.88 113 VAL A CA 1
ATOM 932 C C . VAL A 1 113 ? -11.338 2.183 -31.548 1.00 59.88 113 VAL A C 1
ATOM 934 O O . VAL A 1 113 ? -12.149 2.216 -32.465 1.00 59.88 113 VAL A O 1
ATOM 937 N N . PHE A 1 114 ? -11.064 3.272 -30.823 1.00 55.22 114 PHE A N 1
ATOM 938 C CA . PHE A 1 114 ? -11.843 4.518 -30.914 1.00 55.22 114 PHE A CA 1
ATOM 939 C C . PHE A 1 114 ? -11.311 5.547 -31.924 1.00 55.22 114 PHE A C 1
ATOM 941 O O . PHE A 1 114 ? -11.952 6.568 -32.163 1.00 55.22 114 PHE A O 1
ATOM 948 N N . LYS A 1 115 ? -10.172 5.286 -32.581 1.00 51.00 115 LYS A N 1
ATOM 949 C CA . LYS A 1 115 ? -9.655 6.158 -33.655 1.00 51.00 115 LYS A CA 1
ATOM 950 C C . LYS A 1 115 ? -10.462 6.093 -34.964 1.00 51.00 115 LYS A C 1
ATOM 952 O O . LYS A 1 115 ? -10.166 6.861 -35.874 1.00 51.00 115 LYS A O 1
ATOM 957 N N . GLY A 1 116 ? -11.462 5.211 -35.064 1.00 46.84 116 GLY A N 1
ATOM 958 C CA . GLY A 1 116 ? -12.287 5.020 -36.263 1.00 46.84 116 GLY A CA 1
ATOM 959 C C . GLY A 1 116 ? -13.648 5.729 -36.284 1.00 46.84 116 GLY A C 1
ATOM 960 O O . GLY A 1 116 ? -14.244 5.802 -37.352 1.00 46.84 116 GLY A O 1
ATOM 961 N N . GLU A 1 117 ? -14.146 6.270 -35.165 1.00 48.69 117 GLU A N 1
ATOM 962 C CA . GLU A 1 117 ? -15.551 6.731 -35.068 1.00 48.69 117 GLU A CA 1
ATOM 963 C C . GLU A 1 117 ? -15.730 8.222 -34.745 1.00 48.69 117 GLU A C 1
ATOM 965 O O . GLU A 1 117 ? -16.821 8.657 -34.395 1.00 48.69 117 GLU A O 1
ATOM 970 N N . VAL A 1 118 ? -14.701 9.052 -34.938 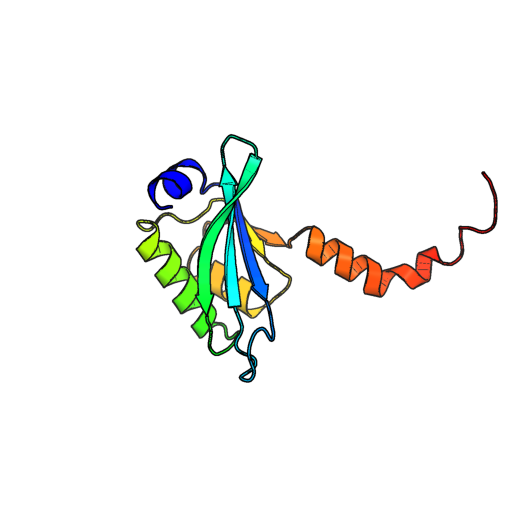1.00 49.19 118 VAL A N 1
ATOM 971 C CA . VAL A 1 118 ? -14.872 10.520 -34.923 1.00 49.19 118 VAL A CA 1
ATOM 972 C C . VAL A 1 118 ? -14.464 11.118 -36.267 1.00 49.19 118 VAL A C 1
ATOM 974 O O . VAL A 1 118 ? -13.616 11.996 -36.367 1.00 49.19 118 VAL A O 1
ATOM 977 N N . THR A 1 119 ? -15.072 10.607 -37.338 1.00 45.16 119 THR A N 1
ATOM 978 C CA . THR A 1 119 ? -15.250 11.348 -38.598 1.00 45.16 119 THR A CA 1
ATOM 979 C C . THR A 1 119 ? -16.651 11.107 -39.146 1.00 45.16 119 THR A C 1
ATOM 981 O O . THR A 1 119 ? -16.834 10.614 -40.249 1.00 45.16 119 THR A O 1
ATOM 984 N N . SER A 1 120 ? -17.673 11.421 -38.358 1.00 43.41 120 SER A N 1
ATOM 985 C CA . SER A 1 120 ? -18.896 12.069 -38.843 1.00 43.41 120 SER A CA 1
ATOM 986 C C . SER A 1 120 ? -19.924 12.152 -37.723 1.00 43.41 120 SER A C 1
ATOM 988 O O . SER A 1 120 ? -20.131 11.208 -36.973 1.00 43.41 120 SER A O 1
ATOM 990 N N . VAL A 1 121 ? -20.626 13.282 -37.736 1.00 37.97 121 VAL A N 1
ATOM 991 C CA . VAL A 1 121 ? -21.902 13.557 -37.070 1.00 37.97 121 VAL A CA 1
ATOM 992 C C . VAL A 1 121 ? -21.814 14.164 -35.656 1.00 37.97 121 VAL A C 1
ATOM 994 O O . VAL A 1 121 ? -21.870 13.469 -34.649 1.00 37.97 121 VAL A O 1
ATOM 997 N N . LEU A 1 122 ? -21.829 15.509 -35.703 1.00 38.84 122 LEU A N 1
ATOM 998 C CA . LEU A 1 122 ? -22.213 16.538 -34.716 1.00 38.84 122 LEU A CA 1
ATOM 999 C C . LEU A 1 122 ? -21.177 16.966 -33.669 1.00 38.84 122 LEU A C 1
ATOM 1001 O O . LEU A 1 122 ? -21.039 16.306 -32.621 1.00 38.84 122 LEU A O 1
#

Sequence (122 aa):
MIIEYGQFYDVLSFDTTYKINKENWPFAVFVGRNHHQETVIFKGALMYDETIDSFVWLFETFLQAMSGKAPNTIFTDQDDAMAKAILHVMPSTYHRICTWHMMQNDLKHVNIVFKGEVTSVL

Secondary structure (DSSP, 8-state):
-HHHHHHHTTEEEEEEE--SSTT---EEEEEEE-TTS-EEEEEEEE-S---HHHHHHHHHHHHHHTTT---SEEEE-S-HHHHHHHHHH-TTSEEEE-HHHHHHHHHHHTHHHHTTS-SS--

Solvent-accessible surface area (backbone atoms only — not comparable to full-atom values): 6992 Å² total; per-residue (Å²): 94,60,70,55,42,74,76,34,36,56,47,34,38,42,49,71,46,76,57,82,49,100,82,50,33,31,38,35,40,33,33,32,46,49,96,84,70,42,83,39,79,66,47,77,47,80,38,84,61,90,44,39,66,53,40,33,54,48,52,52,55,48,25,61,71,43,79,63,58,75,39,52,28,39,27,26,63,95,49,70,35,54,54,53,18,42,52,70,76,40,66,84,35,45,78,44,70,30,65,66,55,51,51,55,49,45,56,72,74,47,48,76,71,62,73,74,71,83,84,73,87,135

Foldseek 3Di:
DLVQCVVWLQEKEKEWDFDPDPLRWIKIWIWTAGPVRDIDTPDIDTFNDLALVRLLVVVVVSCVVNVNDHHQEYEYAPDPSNVNSCCVNPVNHHYDYDPVNVVVVCCVPVVVVVVPPPPDDD

InterPro domains:
  IPR018289 MULE transposase domain [PF10551] (11-105)

Radius of gyration: 17.25 Å; Cα contacts (8 Å, |Δi|>4): 178; chains: 1; bounding box: 42×29×55 Å

Mean predicted aligned error: 7.46 Å

Nearest PDB structures (foldseek):
  6xgw-assembly1_B  TM=7.036E-01  e=2.666E-04  Acetivibrio thermocellus ATCC 27405
  8wwc-assembly1_C  TM=4.212E-01  e=3.217E-03  synthetic construct
  3k9k-assembly3_B  TM=5.046E-01  e=2.359E-02  Homo sapiens
  4mdb-assembly1_A  TM=4.500E-01  e=1.957E-02  Drosophila mauritiana